Protein AF-A0AAW9EHA2-F1 (afdb_monomer_lite)

pLDDT: mean 75.39, std 17.51, range [35.38, 93.88]

Structure (mmCIF, N/CA/C/O backbone):
data_AF-A0AAW9EHA2-F1
#
_entry.id   AF-A0AAW9EHA2-F1
#
loop_
_atom_site.group_PDB
_atom_site.id
_atom_site.type_symbol
_atom_site.label_atom_id
_atom_site.label_alt_id
_atom_site.label_comp_id
_atom_site.label_asym_id
_atom_site.label_entity_id
_atom_site.label_seq_id
_atom_site.pdbx_PDB_ins_code
_atom_site.Cartn_x
_atom_site.Cartn_y
_atom_site.Cartn_z
_atom_site.occupancy
_atom_site.B_iso_or_equiv
_atom_site.auth_seq_id
_atom_site.auth_comp_id
_atom_site.auth_asym_id
_atom_site.auth_atom_id
_atom_site.pdbx_PDB_model_num
ATOM 1 N N . THR A 1 1 ? 4.800 3.351 10.869 1.00 48.38 1 THR A N 1
ATOM 2 C CA . THR A 1 1 ? 4.939 3.648 9.429 1.00 48.38 1 THR A CA 1
ATOM 3 C C . THR A 1 1 ? 5.290 2.376 8.693 1.00 48.38 1 THR A C 1
ATOM 5 O O . THR A 1 1 ? 6.281 1.755 9.058 1.00 48.38 1 THR A O 1
ATOM 8 N N . LEU A 1 2 ? 4.471 1.958 7.724 1.00 46.19 2 LEU A N 1
ATOM 9 C CA . LEU A 1 2 ? 4.736 0.785 6.885 1.00 46.19 2 LEU A CA 1
ATOM 10 C C . LEU A 1 2 ? 5.510 1.228 5.633 1.00 46.19 2 LEU A C 1
ATOM 12 O O . LEU A 1 2 ? 5.031 2.083 4.901 1.00 46.19 2 LEU A O 1
ATOM 16 N N . LEU A 1 3 ? 6.696 0.657 5.397 1.00 56.06 3 LEU A N 1
ATOM 17 C CA . LEU A 1 3 ? 7.606 1.028 4.294 1.00 56.06 3 LEU A CA 1
ATOM 18 C C . LEU A 1 3 ? 7.503 0.077 3.087 1.00 56.06 3 LEU A C 1
ATOM 20 O O . LEU A 1 3 ? 8.379 0.059 2.227 1.00 56.06 3 LEU A O 1
ATOM 24 N N . SER A 1 4 ? 6.459 -0.751 3.017 1.00 52.72 4 SER A N 1
ATOM 25 C CA . SER A 1 4 ? 6.326 -1.787 1.983 1.00 52.72 4 SER A CA 1
ATOM 26 C C . SER A 1 4 ? 6.241 -1.221 0.560 1.00 52.72 4 SER A C 1
ATOM 28 O O . SER A 1 4 ? 6.513 -1.934 -0.391 1.00 52.72 4 SER A O 1
ATOM 30 N N . ALA A 1 5 ? 5.948 0.070 0.389 1.00 52.00 5 ALA A N 1
ATOM 31 C CA . ALA A 1 5 ? 5.929 0.726 -0.917 1.00 52.00 5 ALA A CA 1
ATOM 32 C C . ALA A 1 5 ? 7.253 1.439 -1.288 1.00 52.00 5 ALA A C 1
ATOM 34 O O . ALA A 1 5 ? 7.237 2.347 -2.114 1.00 52.00 5 ALA A O 1
ATOM 35 N N . HIS A 1 6 ? 8.399 1.071 -0.696 1.00 54.50 6 HIS A N 1
ATOM 36 C CA . HIS A 1 6 ? 9.686 1.746 -0.967 1.00 54.50 6 HIS A CA 1
ATOM 37 C C . HIS A 1 6 ? 10.586 1.064 -2.004 1.00 54.50 6 HIS A C 1
ATOM 39 O O . HIS A 1 6 ? 11.491 1.708 -2.528 1.00 54.50 6 HIS A O 1
ATOM 45 N N . ALA A 1 7 ? 10.359 -0.212 -2.316 1.00 59.97 7 ALA A N 1
ATOM 46 C CA . ALA A 1 7 ? 11.072 -0.931 -3.369 1.00 59.97 7 ALA A CA 1
ATOM 47 C C . ALA A 1 7 ? 10.272 -2.167 -3.794 1.00 59.97 7 ALA A C 1
ATOM 49 O O . ALA A 1 7 ? 9.600 -2.787 -2.971 1.00 59.97 7 ALA A O 1
ATOM 50 N N . THR A 1 8 ? 10.372 -2.550 -5.067 1.00 67.44 8 THR A N 1
ATOM 51 C CA . THR A 1 8 ? 9.856 -3.848 -5.522 1.00 67.44 8 THR A CA 1
ATOM 52 C C . THR A 1 8 ? 10.799 -4.952 -5.016 1.00 67.44 8 THR A C 1
ATOM 54 O O . THR A 1 8 ? 12.006 -4.845 -5.256 1.00 67.44 8 THR A O 1
ATOM 57 N N . PRO A 1 9 ? 10.306 -5.993 -4.317 1.00 76.06 9 PRO A N 1
ATOM 58 C CA . PRO A 1 9 ? 11.145 -7.100 -3.866 1.00 76.06 9 PRO A CA 1
ATOM 59 C C . PRO A 1 9 ? 11.832 -7.808 -5.043 1.00 76.06 9 PRO A C 1
ATOM 61 O O . PRO A 1 9 ? 11.276 -7.814 -6.146 1.00 76.06 9 PRO A O 1
ATOM 64 N N . PRO A 1 10 ? 12.990 -8.462 -4.837 1.00 77.44 10 PRO A N 1
ATOM 65 C CA . PRO A 1 10 ? 13.670 -9.210 -5.894 1.00 77.44 10 PRO A CA 1
ATOM 66 C C . PRO A 1 10 ? 12.777 -10.274 -6.544 1.00 77.44 10 PRO A C 1
ATOM 68 O O . PRO A 1 10 ? 12.892 -10.512 -7.744 1.00 77.44 10 PRO A O 1
ATOM 71 N N . GLU A 1 11 ? 11.852 -10.875 -5.785 1.00 80.81 11 GLU A N 1
ATOM 72 C CA . GLU A 1 11 ? 10.920 -11.884 -6.307 1.00 80.81 11 GLU A CA 1
ATOM 73 C C . GLU A 1 11 ? 9.907 -11.308 -7.312 1.00 80.81 11 GLU A C 1
ATOM 75 O O . GLU A 1 11 ? 9.342 -12.053 -8.107 1.00 80.81 11 GLU A O 1
ATOM 80 N N . TYR A 1 12 ? 9.706 -9.987 -7.304 1.00 81.81 12 TYR A N 1
ATOM 81 C CA . TYR A 1 12 ? 8.829 -9.248 -8.215 1.00 81.81 12 TYR A CA 1
ATOM 82 C C . TYR A 1 12 ? 9.622 -8.402 -9.223 1.00 81.81 12 TYR A C 1
ATOM 84 O O . TYR A 1 12 ? 9.087 -7.467 -9.823 1.00 81.81 12 TYR A O 1
ATOM 92 N N . GLN A 1 13 ? 10.910 -8.692 -9.433 1.00 77.88 13 GLN A N 1
ATOM 93 C CA . GLN A 1 13 ? 11.719 -7.96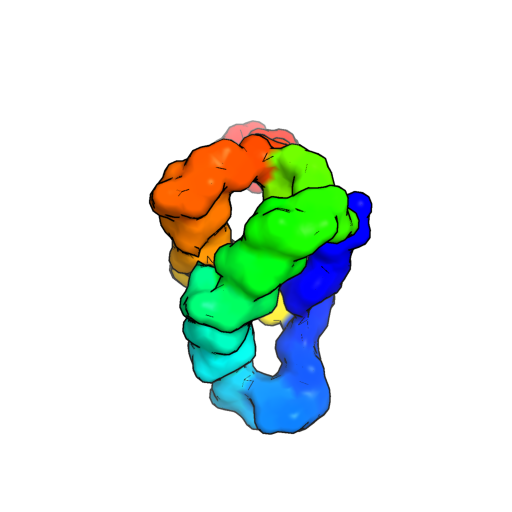6 -10.409 1.00 77.88 13 GLN A CA 1
ATOM 94 C C . GLN A 1 13 ? 11.118 -8.109 -11.820 1.00 77.88 13 GLN A C 1
ATOM 96 O O . GLN A 1 13 ? 11.041 -9.201 -12.375 1.00 77.88 13 GLN A O 1
ATOM 101 N N . GLY A 1 14 ? 10.688 -6.988 -12.406 1.00 81.56 14 GLY A N 1
ATOM 102 C CA . GLY A 1 14 ? 9.977 -6.965 -13.692 1.00 81.56 14 GLY A CA 1
ATOM 103 C C . GLY A 1 14 ? 8.450 -7.098 -13.589 1.00 81.56 14 GLY A C 1
ATOM 104 O O . GLY A 1 14 ? 7.776 -6.911 -14.598 1.00 81.56 14 GLY A O 1
ATOM 105 N N . ASP A 1 15 ? 7.901 -7.330 -12.392 1.00 85.94 15 ASP A N 1
ATOM 106 C CA . ASP A 1 15 ? 6.459 -7.378 -12.114 1.00 85.94 15 ASP A CA 1
ATOM 107 C C . ASP A 1 15 ? 6.067 -6.525 -10.891 1.00 85.94 15 ASP A C 1
ATOM 109 O O . ASP A 1 15 ? 5.510 -6.982 -9.891 1.00 85.94 15 ASP A O 1
ATOM 113 N N . ALA A 1 16 ? 6.329 -5.222 -10.986 1.00 83.44 16 ALA A N 1
ATOM 114 C CA . ALA A 1 16 ? 5.891 -4.261 -9.974 1.00 83.44 16 ALA A CA 1
ATOM 115 C C . ALA A 1 16 ? 4.353 -4.217 -9.824 1.00 83.44 16 ALA A C 1
ATOM 117 O O . ALA A 1 16 ? 3.844 -3.872 -8.760 1.00 83.44 16 ALA A O 1
ATOM 118 N N . ASN A 1 17 ? 3.598 -4.587 -10.866 1.00 86.94 17 ASN A N 1
ATOM 119 C CA . ASN A 1 17 ? 2.136 -4.629 -10.808 1.00 86.94 17 ASN A CA 1
ATOM 120 C C . ASN A 1 17 ? 1.633 -5.787 -9.943 1.00 86.94 17 ASN A C 1
ATOM 122 O O . ASN A 1 17 ? 0.741 -5.569 -9.124 1.00 86.94 17 ASN A O 1
ATOM 126 N N . GLY A 1 18 ? 2.214 -6.981 -10.081 1.00 89.56 18 GLY A N 1
ATOM 127 C CA . GLY A 1 18 ? 1.914 -8.120 -9.214 1.00 89.56 18 GLY A CA 1
ATOM 128 C C . GLY A 1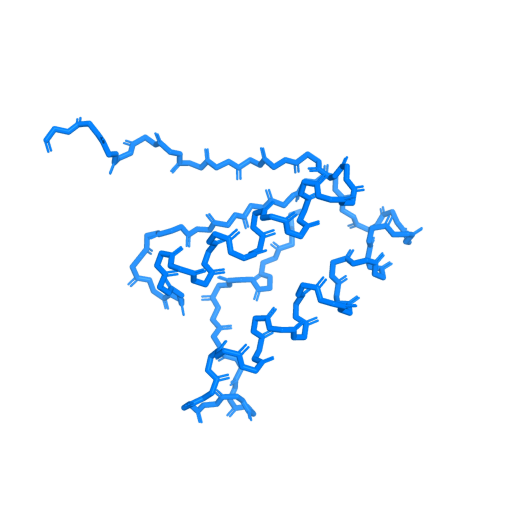 18 ? 2.193 -7.804 -7.748 1.00 89.56 18 GLY A C 1
ATOM 129 O O . GLY A 1 18 ? 1.367 -8.102 -6.883 1.00 89.56 18 GLY A O 1
ATOM 130 N N . TYR A 1 19 ? 3.289 -7.093 -7.471 1.00 87.56 19 TYR A N 1
ATOM 131 C CA . TYR A 1 19 ? 3.586 -6.648 -6.112 1.00 87.56 19 TYR A CA 1
ATOM 132 C C . TYR A 1 19 ? 2.535 -5.669 -5.571 1.00 87.56 19 TYR A C 1
ATOM 134 O O . TYR A 1 19 ? 2.069 -5.818 -4.443 1.00 87.56 19 TYR A O 1
ATOM 142 N N . ILE A 1 20 ? 2.100 -4.698 -6.377 1.00 88.25 20 ILE A N 1
ATOM 143 C CA . ILE A 1 20 ? 1.061 -3.740 -5.974 1.00 88.25 20 ILE A CA 1
ATOM 144 C C . ILE A 1 20 ? -0.278 -4.436 -5.721 1.00 88.25 20 ILE A C 1
ATOM 146 O O . ILE A 1 20 ? -0.966 -4.085 -4.762 1.00 88.25 20 ILE A O 1
ATOM 150 N N . THR A 1 21 ? -0.631 -5.449 -6.515 1.00 91.75 21 THR A N 1
ATOM 151 C CA . THR A 1 21 ? -1.808 -6.288 -6.254 1.00 91.75 21 THR A CA 1
ATOM 152 C C . THR A 1 21 ? -1.696 -6.983 -4.896 1.00 91.75 21 THR A C 1
ATOM 154 O O . THR A 1 21 ? -2.610 -6.856 -4.084 1.00 91.75 21 THR A O 1
ATOM 157 N N . LEU A 1 22 ? -0.560 -7.623 -4.591 1.00 90.31 22 LEU A N 1
ATOM 158 C CA . LEU A 1 22 ? -0.320 -8.241 -3.279 1.00 90.31 22 LEU A CA 1
ATOM 159 C C . LEU A 1 22 ? -0.450 -7.222 -2.133 1.00 90.31 22 LEU A C 1
ATOM 161 O O . LEU A 1 22 ? -1.070 -7.508 -1.104 1.00 90.31 22 LEU A O 1
ATOM 165 N N . VA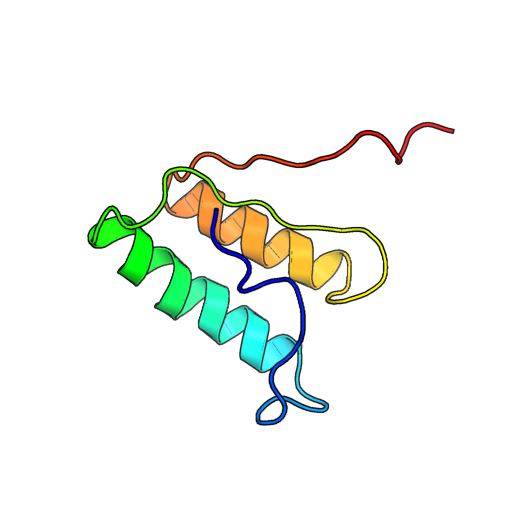L A 1 23 ? 0.118 -6.026 -2.307 1.00 89.00 23 VAL A N 1
ATOM 166 C CA . VAL A 1 23 ? 0.044 -4.952 -1.309 1.00 89.00 23 VAL A CA 1
ATOM 167 C C . VAL A 1 23 ? -1.407 -4.544 -1.050 1.00 89.00 23 VAL A C 1
ATOM 169 O O . VAL A 1 23 ? -1.820 -4.471 0.108 1.00 89.00 23 VAL A O 1
ATOM 172 N N . CYS A 1 24 ? -2.180 -4.305 -2.109 1.00 91.38 24 CYS A N 1
ATOM 173 C CA . CYS A 1 24 ? -3.555 -3.816 -2.014 1.00 91.38 24 CYS A CA 1
ATOM 174 C C . CYS A 1 24 ? -4.529 -4.873 -1.484 1.00 91.38 24 CYS A C 1
ATOM 176 O O . CYS A 1 24 ? -5.401 -4.551 -0.681 1.00 91.38 24 CYS A O 1
ATOM 178 N N . GLU A 1 25 ? -4.399 -6.119 -1.941 1.00 93.88 25 GLU A N 1
ATOM 179 C CA . GLU A 1 25 ? -5.395 -7.166 -1.689 1.00 93.88 25 GLU A CA 1
ATOM 180 C C . GLU A 1 25 ? -5.075 -8.022 -0.463 1.00 93.88 25 GLU A C 1
ATOM 182 O O . GLU A 1 25 ? -5.976 -8.631 0.105 1.00 93.88 25 GLU A O 1
ATOM 187 N N . THR A 1 26 ? -3.808 -8.088 -0.045 1.00 91.88 26 THR A N 1
ATOM 188 C CA . THR A 1 26 ? -3.383 -8.944 1.074 1.00 91.88 26 THR A CA 1
ATOM 189 C C . THR A 1 26 ? -2.756 -8.131 2.197 1.00 91.88 26 THR A C 1
ATOM 191 O O . THR A 1 26 ? -3.271 -8.121 3.310 1.00 91.88 26 THR A O 1
ATOM 194 N N . ILE A 1 27 ? -1.667 -7.408 1.922 1.00 89.50 27 ILE A N 1
ATOM 195 C CA . ILE A 1 27 ? -0.853 -6.801 2.988 1.00 89.50 27 ILE A CA 1
ATOM 196 C C . ILE A 1 27 ? -1.626 -5.701 3.724 1.00 89.50 27 ILE A C 1
ATOM 198 O O . ILE A 1 27 ? -1.692 -5.724 4.953 1.00 89.50 27 ILE A O 1
ATOM 202 N N . LEU A 1 28 ? -2.221 -4.750 2.994 1.00 88.31 28 LEU A N 1
ATOM 203 C CA . LEU A 1 28 ? -2.963 -3.643 3.601 1.00 88.31 28 LEU A CA 1
ATOM 204 C C . LEU A 1 28 ? -4.145 -4.127 4.462 1.00 88.31 28 LEU A C 1
ATOM 206 O O . LEU A 1 28 ? -4.194 -3.732 5.629 1.00 88.31 28 LEU A O 1
ATOM 210 N N . PRO A 1 29 ? -5.057 -4.990 3.965 1.00 90.81 29 PRO A N 1
ATOM 211 C CA . PRO A 1 29 ? -6.142 -5.525 4.783 1.00 90.81 29 PRO A CA 1
ATOM 212 C C . PRO A 1 29 ? -5.656 -6.268 6.029 1.00 90.81 29 PRO A C 1
ATOM 214 O O . PRO A 1 29 ? -6.155 -5.997 7.120 1.00 90.81 29 PRO A O 1
ATOM 217 N N . THR A 1 30 ? -4.679 -7.172 5.888 1.00 92.25 30 THR A N 1
ATOM 218 C CA . THR A 1 30 ? -4.201 -8.002 7.004 1.00 92.25 30 THR A CA 1
ATOM 219 C C . THR A 1 30 ? -3.577 -7.150 8.101 1.00 92.25 30 THR A C 1
ATOM 221 O O . THR A 1 30 ? -3.996 -7.224 9.254 1.00 92.25 30 THR A O 1
ATOM 224 N N . LEU A 1 31 ? -2.625 -6.283 7.751 1.00 89.19 31 LEU A N 1
ATOM 225 C CA . LEU A 1 31 ? -1.929 -5.469 8.747 1.00 89.19 31 LEU A CA 1
ATOM 226 C C . LEU A 1 31 ? -2.857 -4.431 9.400 1.00 89.19 31 LEU A C 1
ATOM 228 O O . LEU A 1 31 ? -2.637 -4.053 10.552 1.00 89.19 31 LEU A O 1
ATOM 232 N N . TRP A 1 32 ? -3.892 -3.972 8.684 1.00 91.75 32 TRP A N 1
ATOM 233 C CA . TRP A 1 32 ? -4.878 -3.035 9.224 1.00 91.75 32 TRP A CA 1
ATOM 234 C C . TRP A 1 32 ? -5.800 -3.722 10.228 1.00 91.75 32 TRP A C 1
ATOM 236 O O . TRP A 1 32 ? -6.033 -3.191 11.312 1.00 91.75 32 TRP A O 1
ATOM 246 N N . GLN A 1 33 ? -6.269 -4.931 9.907 1.00 91.12 33 GLN A N 1
ATOM 247 C CA . GLN A 1 33 ? -7.061 -5.750 10.828 1.00 91.12 33 GLN A CA 1
ATOM 248 C C . GLN A 1 33 ? -6.288 -6.103 12.103 1.00 91.12 33 GLN A C 1
ATOM 250 O O . GLN A 1 33 ? -6.880 -6.159 13.179 1.00 91.12 33 GLN A O 1
ATOM 255 N N . GLU A 1 34 ? -4.975 -6.298 11.998 1.00 93.06 34 GLU A N 1
ATOM 256 C CA . GLU A 1 34 ? -4.100 -6.547 13.147 1.00 93.06 34 GLU A CA 1
ATOM 257 C C . GLU A 1 34 ? -3.710 -5.266 13.913 1.00 93.06 34 GLU A C 1
ATOM 259 O O . GLU A 1 34 ? -3.053 -5.349 1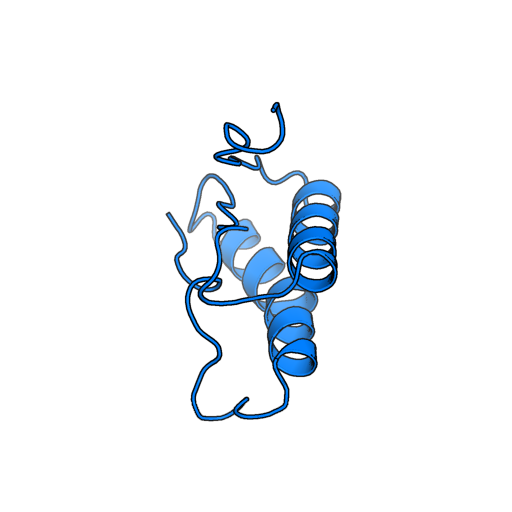4.951 1.00 93.06 34 GLU A O 1
ATOM 264 N N . GLY A 1 35 ? -4.111 -4.078 13.441 1.00 89.81 35 GLY A N 1
ATOM 265 C CA . GLY A 1 35 ? -3.805 -2.799 14.090 1.00 89.81 35 GLY A CA 1
ATOM 266 C C . GLY A 1 35 ? -2.311 -2.459 14.103 1.00 89.81 35 GLY A C 1
ATOM 267 O O . GLY A 1 35 ? -1.847 -1.731 14.980 1.00 89.81 35 GLY A O 1
ATOM 268 N N . LEU A 1 36 ? -1.540 -2.994 13.151 1.00 87.62 36 LEU A N 1
ATOM 269 C CA . LEU A 1 36 ? -0.075 -2.889 13.131 1.00 87.62 36 LEU A CA 1
ATOM 270 C C . LEU A 1 36 ? 0.440 -1.559 12.568 1.00 87.62 36 LEU A C 1
ATOM 272 O O . LEU A 1 36 ? 1.645 -1.292 12.589 1.00 87.62 36 LEU A O 1
ATOM 276 N N . PHE A 1 37 ? -0.451 -0.714 12.055 1.00 82.75 37 PHE A N 1
ATOM 277 C CA . PHE A 1 37 ? -0.115 0.620 11.581 1.00 82.75 37 PHE A CA 1
ATOM 278 C C . PHE A 1 37 ? -1.321 1.562 11.643 1.00 82.75 37 PHE A C 1
ATOM 280 O O . PHE A 1 37 ? -2.466 1.128 11.663 1.00 82.75 37 PHE A O 1
ATOM 287 N N . GLU A 1 38 ? -1.045 2.866 11.654 1.00 81.94 38 GLU A N 1
ATOM 288 C CA . GLU A 1 38 ? -2.058 3.914 11.862 1.00 81.94 38 GLU A CA 1
ATOM 289 C C . GLU A 1 38 ? -2.368 4.721 10.591 1.00 81.94 38 GLU A C 1
ATOM 291 O O . GLU A 1 38 ? -3.374 5.422 10.521 1.00 81.94 38 GLU A O 1
ATOM 296 N N . SER A 1 39 ? -1.487 4.664 9.589 1.00 81.00 39 SER A N 1
ATOM 297 C CA . SER A 1 39 ? -1.665 5.348 8.307 1.00 81.00 39 SER A CA 1
ATOM 298 C C . SER A 1 39 ? -0.820 4.725 7.200 1.00 81.00 39 SER A C 1
ATOM 300 O O . SER A 1 39 ? 0.299 4.273 7.466 1.00 81.00 39 SER A O 1
ATOM 302 N N . VAL A 1 40 ? -1.308 4.780 5.962 1.00 80.75 40 VAL A N 1
ATOM 303 C CA . VAL A 1 40 ? -0.504 4.480 4.767 1.00 80.75 40 VAL A CA 1
ATOM 304 C C . VAL A 1 40 ? 0.250 5.739 4.343 1.00 80.75 40 VAL A C 1
ATOM 306 O O . VAL A 1 40 ? -0.343 6.814 4.292 1.00 80.75 40 VAL A O 1
ATOM 309 N N . ASP A 1 41 ? 1.541 5.599 4.045 1.00 75.50 41 ASP A N 1
ATOM 310 C CA . ASP A 1 41 ? 2.353 6.617 3.374 1.00 75.50 41 ASP A CA 1
ATOM 311 C C . ASP A 1 41 ? 2.819 6.030 2.039 1.00 75.50 41 ASP A C 1
ATOM 313 O O . ASP A 1 41 ? 3.427 4.956 2.018 1.00 75.50 41 ASP A O 1
ATOM 317 N N . VAL A 1 42 ? 2.457 6.669 0.926 1.00 65.25 42 VAL A N 1
ATOM 318 C CA . VAL A 1 42 ? 2.844 6.211 -0.414 1.00 65.25 42 VAL A CA 1
ATOM 319 C C . VAL A 1 42 ? 3.717 7.285 -1.038 1.00 65.25 42 VAL A C 1
ATOM 321 O O . VAL A 1 42 ? 3.235 8.335 -1.464 1.00 65.25 42 VAL A O 1
ATOM 324 N N . PHE A 1 43 ? 5.018 7.019 -1.091 1.00 59.50 43 PHE A N 1
ATOM 325 C CA . PHE A 1 43 ? 5.978 7.924 -1.705 1.00 59.50 43 PHE A CA 1
ATOM 326 C C . PHE A 1 43 ? 5.828 7.876 -3.225 1.00 59.50 43 PHE A C 1
ATOM 328 O O . PHE A 1 43 ? 6.203 6.902 -3.875 1.00 59.50 43 PHE A O 1
ATOM 335 N N . CYS A 1 44 ? 5.283 8.950 -3.796 1.00 49.34 44 CYS A N 1
ATOM 336 C CA . CYS A 1 44 ? 5.166 9.113 -5.245 1.00 49.34 44 CYS A CA 1
A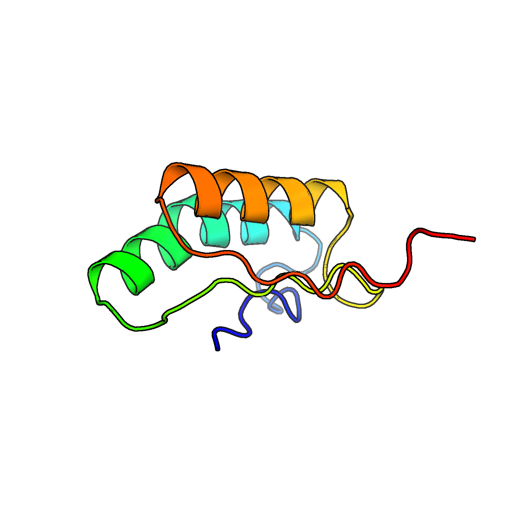TOM 337 C C . CYS A 1 44 ? 6.464 9.641 -5.896 1.00 49.34 44 CYS A C 1
ATOM 339 O O . CYS A 1 44 ? 6.528 9.779 -7.117 1.00 49.34 44 CYS A O 1
ATOM 341 N N . GLU A 1 45 ? 7.512 9.935 -5.118 1.00 42.53 45 GLU A N 1
ATOM 342 C CA . GLU A 1 45 ? 8.760 10.492 -5.643 1.00 42.53 45 GLU A CA 1
ATOM 343 C C . GLU A 1 45 ? 9.781 9.394 -5.996 1.00 42.53 45 GLU A C 1
ATOM 345 O O . GLU A 1 45 ? 10.567 8.916 -5.186 1.00 42.53 45 GLU A O 1
ATOM 350 N N . ASN A 1 46 ? 9.747 9.013 -7.274 1.00 42.59 46 ASN A N 1
ATOM 351 C CA . ASN A 1 46 ? 10.892 8.667 -8.125 1.00 42.59 46 ASN A CA 1
ATOM 352 C C . ASN A 1 46 ? 11.808 7.464 -7.815 1.00 42.59 46 ASN A C 1
ATOM 354 O O . ASN A 1 46 ? 12.836 7.339 -8.482 1.00 42.59 46 ASN A O 1
ATOM 358 N N . VAL A 1 47 ? 11.469 6.532 -6.913 1.00 48.88 47 VAL A N 1
ATOM 359 C CA . VAL A 1 47 ? 12.342 5.343 -6.720 1.00 48.88 47 VAL A CA 1
ATOM 360 C C . VAL A 1 47 ? 11.655 3.978 -6.590 1.00 48.88 47 VAL A C 1
ATOM 362 O O . VAL A 1 47 ? 12.350 2.965 -6.601 1.00 48.88 47 VAL A O 1
ATOM 365 N N . GLY A 1 48 ? 10.321 3.904 -6.533 1.00 62.19 48 GLY A N 1
ATOM 366 C CA . GLY A 1 48 ? 9.617 2.635 -6.271 1.00 62.19 48 GLY A CA 1
ATOM 367 C C . GLY A 1 48 ? 8.532 2.259 -7.280 1.00 62.19 48 GLY A C 1
ATOM 368 O O . GLY A 1 48 ? 8.583 1.172 -7.853 1.00 62.19 48 GLY A O 1
ATOM 369 N N . PHE A 1 49 ? 7.552 3.144 -7.492 1.00 71.75 49 PHE A N 1
ATOM 370 C CA . PHE A 1 49 ? 6.318 2.840 -8.224 1.00 71.75 49 PHE A CA 1
ATOM 371 C C . PHE A 1 49 ? 5.860 4.007 -9.108 1.00 71.75 49 PHE A C 1
ATOM 373 O O . PHE A 1 49 ? 6.137 5.172 -8.831 1.00 71.75 49 PHE A O 1
ATOM 380 N N . SER A 1 50 ? 5.156 3.681 -10.190 1.00 81.56 50 SER A N 1
ATOM 381 C CA . SER A 1 50 ? 4.526 4.651 -11.096 1.00 81.56 50 SER A CA 1
ATOM 382 C C . SER A 1 50 ? 3.322 5.355 -10.446 1.00 81.56 50 SER A C 1
ATOM 384 O O . SER A 1 50 ? 2.704 4.792 -9.540 1.00 81.56 50 SER A O 1
ATOM 386 N N . PRO A 1 51 ? 2.903 6.536 -10.944 1.00 82.12 51 PRO A N 1
ATOM 387 C CA . PRO A 1 51 ? 1.709 7.224 -10.447 1.00 82.12 51 PRO A CA 1
ATOM 388 C C . PRO A 1 51 ? 0.447 6.346 -10.438 1.00 82.12 51 PRO A C 1
ATOM 390 O O . PRO A 1 51 ? -0.325 6.38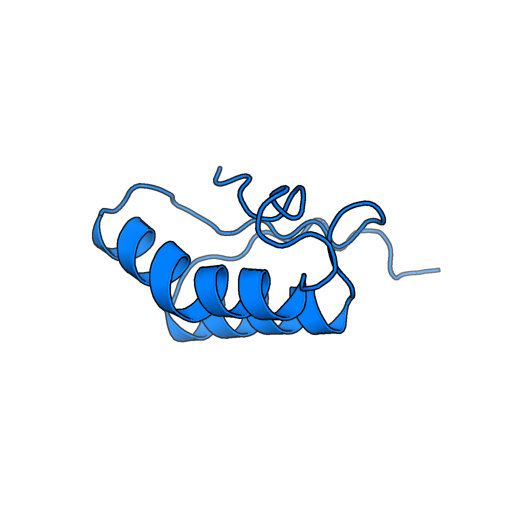6 -9.484 1.00 82.12 51 PRO A O 1
ATOM 393 N N . GLN A 1 52 ? 0.260 5.496 -11.453 1.00 84.19 52 GLN A N 1
ATOM 394 C CA . GLN A 1 52 ? -0.882 4.580 -11.540 1.00 84.19 52 GLN A CA 1
ATOM 395 C C . GLN A 1 52 ? -0.843 3.499 -10.453 1.00 84.19 52 GLN A C 1
ATOM 397 O O . GLN A 1 52 ? -1.875 3.106 -9.917 1.00 84.19 52 GLN A O 1
ATOM 402 N N . GLN A 1 53 ? 0.347 2.999 -10.123 1.00 85.56 53 GLN A N 1
ATOM 403 C CA . GLN A 1 53 ? 0.531 2.020 -9.052 1.00 85.56 53 GLN A CA 1
ATOM 404 C C . GLN A 1 53 ? 0.283 2.654 -7.684 1.00 85.56 53 GLN A C 1
ATOM 406 O O . GLN A 1 53 ? -0.429 2.081 -6.862 1.00 85.56 53 GLN A O 1
ATOM 411 N N . THR A 1 54 ? 0.797 3.865 -7.482 1.00 83.75 54 THR A N 1
ATOM 412 C CA . THR A 1 54 ? 0.526 4.682 -6.299 1.00 83.75 54 THR A CA 1
ATOM 413 C C . THR A 1 54 ? -0.976 4.903 -6.118 1.00 83.75 54 THR A C 1
ATOM 415 O O . THR A 1 54 ? -1.505 4.627 -5.042 1.00 83.75 54 THR A O 1
ATOM 418 N N . GLU A 1 55 ? -1.695 5.297 -7.174 1.00 85.69 55 GLU A N 1
ATOM 419 C CA . GLU A 1 55 ? -3.150 5.505 -7.132 1.00 85.69 55 GLU A CA 1
ATOM 420 C C . GLU A 1 55 ? -3.911 4.256 -6.658 1.00 85.69 55 GLU A C 1
ATOM 422 O O . GLU A 1 55 ? -4.816 4.367 -5.830 1.00 85.69 55 GLU A O 1
ATOM 427 N N . ARG A 1 56 ? -3.513 3.055 -7.100 1.00 88.56 56 ARG A N 1
ATOM 428 C CA . ARG A 1 56 ? -4.142 1.794 -6.659 1.00 88.56 56 ARG A CA 1
ATOM 429 C C . ARG A 1 56 ? -3.988 1.564 -5.157 1.00 88.56 56 ARG A C 1
ATOM 431 O O . ARG A 1 56 ? -4.954 1.182 -4.500 1.00 88.56 56 ARG A O 1
ATOM 438 N N . VAL A 1 57 ? -2.807 1.841 -4.604 1.00 87.06 57 VAL A N 1
ATOM 439 C CA . VAL A 1 57 ? -2.553 1.723 -3.157 1.00 87.06 57 VAL A CA 1
ATOM 440 C C . VAL A 1 57 ? -3.401 2.734 -2.379 1.00 87.06 57 VAL A C 1
ATOM 442 O O . VAL A 1 57 ? -4.013 2.377 -1.372 1.00 87.06 57 VAL A O 1
ATOM 445 N N . PHE A 1 58 ? -3.516 3.971 -2.875 1.00 86.38 58 PHE A N 1
ATOM 446 C CA . PHE A 1 58 ? -4.399 4.991 -2.295 1.00 86.38 58 PHE A CA 1
ATOM 447 C C . PHE A 1 58 ? -5.876 4.578 -2.324 1.00 86.38 58 PHE A C 1
ATOM 449 O O . PHE A 1 58 ? -6.595 4.791 -1.347 1.00 86.38 58 PHE A O 1
ATOM 456 N N . GLN A 1 59 ? -6.350 4.001 -3.429 1.00 89.56 59 GLN A N 1
ATOM 457 C CA . GLN A 1 59 ? -7.729 3.519 -3.552 1.00 89.56 59 GLN A CA 1
ATOM 458 C C . GLN A 1 59 ? -8.009 2.364 -2.584 1.00 89.56 59 GLN A C 1
ATOM 460 O O . GLN A 1 59 ? -9.039 2.376 -1.910 1.00 89.56 59 GLN A O 1
ATOM 465 N N . ALA A 1 60 ? -7.082 1.411 -2.456 1.00 91.00 60 ALA A N 1
ATOM 466 C CA . ALA A 1 60 ? -7.201 0.307 -1.505 1.00 91.00 60 ALA A CA 1
ATOM 467 C C . ALA A 1 60 ? -7.241 0.808 -0.052 1.00 91.00 60 ALA A C 1
ATOM 469 O O . ALA A 1 60 ? -8.114 0.409 0.719 1.00 91.00 60 ALA A O 1
ATOM 470 N N . ALA A 1 61 ? -6.353 1.739 0.309 1.00 88.69 61 ALA A N 1
ATOM 471 C CA . ALA A 1 61 ? -6.339 2.345 1.637 1.00 88.69 61 ALA A CA 1
ATOM 472 C C . ALA A 1 61 ? -7.655 3.081 1.954 1.00 88.69 61 ALA A C 1
ATOM 474 O O . ALA A 1 61 ? -8.223 2.887 3.029 1.00 88.69 61 ALA A O 1
ATOM 475 N N . GLN A 1 62 ? -8.186 3.856 1.001 1.00 88.44 62 GLN A N 1
ATOM 476 C CA . GLN A 1 62 ? -9.477 4.538 1.149 1.00 88.44 62 GLN A CA 1
ATOM 477 C C . GLN A 1 62 ? -10.646 3.559 1.304 1.00 88.44 62 GLN A C 1
ATOM 479 O O . GLN A 1 62 ? -11.498 3.767 2.167 1.00 88.44 62 GLN A O 1
ATOM 484 N N . ALA A 1 63 ? -10.678 2.477 0.520 1.00 91.56 63 ALA A N 1
ATOM 485 C CA . ALA A 1 63 ? -11.720 1.452 0.616 1.00 91.56 63 ALA A CA 1
ATOM 486 C C . ALA A 1 63 ? -11.733 0.749 1.986 1.00 91.56 63 ALA A C 1
ATOM 488 O O . ALA A 1 63 ? -12.790 0.343 2.465 1.00 91.56 63 ALA A O 1
ATOM 489 N N . LEU A 1 64 ? -10.569 0.641 2.628 1.00 89.44 64 LEU A N 1
ATOM 490 C CA . LEU A 1 64 ? -10.395 0.057 3.959 1.00 89.44 64 LEU A CA 1
ATOM 491 C C . LEU A 1 64 ? -10.590 1.074 5.103 1.00 89.44 64 LEU A C 1
ATOM 493 O O . LEU A 1 64 ? -10.512 0.699 6.274 1.00 89.44 64 LEU A O 1
ATOM 497 N N . GLY A 1 65 ? -10.845 2.351 4.787 1.00 90.00 65 GLY A N 1
ATOM 498 C CA . GLY A 1 65 ? -10.988 3.427 5.775 1.00 90.00 65 GLY A CA 1
ATOM 499 C C . GLY A 1 65 ? -9.679 3.796 6.476 1.00 90.00 65 GLY A C 1
ATOM 500 O O . GLY A 1 65 ? -9.700 4.343 7.579 1.00 90.00 65 GLY A O 1
ATOM 501 N N . ILE A 1 66 ? -8.542 3.478 5.860 1.00 88.56 66 ILE A N 1
ATOM 502 C CA . ILE A 1 66 ? -7.224 3.691 6.443 1.00 88.56 66 ILE A CA 1
ATOM 503 C C . ILE A 1 66 ? -6.807 5.146 6.208 1.00 88.56 66 ILE A C 1
ATOM 505 O O . ILE A 1 66 ? -6.861 5.613 5.066 1.00 88.56 66 ILE A O 1
ATOM 509 N N . PRO A 1 67 ? -6.346 5.876 7.240 1.00 85.69 67 PRO A N 1
ATOM 510 C CA . PRO A 1 67 ? -5.825 7.223 7.056 1.00 85.69 67 PRO A CA 1
ATOM 511 C C . PRO A 1 67 ? -4.644 7.212 6.085 1.00 85.69 67 PRO A C 1
ATOM 513 O O . PRO A 1 67 ? -3.690 6.453 6.269 1.00 85.69 67 PRO A O 1
ATOM 516 N N . VAL A 1 68 ? -4.676 8.071 5.068 1.00 81.19 68 VAL A N 1
ATOM 517 C CA . VAL A 1 68 ? -3.561 8.196 4.127 1.00 81.19 68 VAL A CA 1
ATOM 518 C C . VAL A 1 68 ? -2.823 9.501 4.369 1.00 81.19 68 VAL A C 1
ATOM 520 O O . VAL A 1 68 ? -3.432 10.569 4.437 1.00 81.19 68 VAL A O 1
ATOM 523 N N . LYS A 1 69 ? -1.503 9.410 4.517 1.00 70.69 69 LYS A N 1
ATOM 524 C CA . LYS A 1 69 ? -0.592 10.551 4.576 1.00 70.69 69 LYS A CA 1
ATOM 525 C C . LYS A 1 69 ? 0.154 10.583 3.252 1.00 70.69 69 LYS A C 1
ATOM 527 O O . LYS A 1 69 ? 0.790 9.607 2.887 1.00 70.69 69 LYS A O 1
ATOM 532 N N . GLY A 1 70 ? 0.034 11.674 2.511 1.00 60.56 70 GLY A N 1
ATOM 533 C CA . GLY A 1 70 ? 0.845 11.907 1.324 1.00 60.56 70 GLY A CA 1
ATOM 534 C C . GLY A 1 70 ? 1.687 13.150 1.548 1.00 60.56 70 GLY A C 1
ATOM 535 O O . GLY A 1 70 ? 1.138 14.195 1.894 1.00 60.56 70 GLY A O 1
ATOM 536 N N . HIS A 1 71 ? 2.996 13.065 1.320 1.00 52.53 71 HIS A N 1
ATOM 537 C CA . HIS A 1 71 ? 3.801 14.252 1.035 1.00 52.53 71 HIS A CA 1
ATOM 538 C C . HIS A 1 71 ? 3.444 14.732 -0.381 1.00 52.53 71 HIS A C 1
ATOM 540 O O . HIS A 1 71 ? 4.143 14.454 -1.348 1.00 52.53 71 HIS A O 1
ATOM 546 N N . VAL A 1 72 ? 2.294 15.396 -0.523 1.00 46.00 72 VAL A N 1
ATOM 547 C CA . VAL A 1 72 ? 1.827 15.990 -1.789 1.00 46.00 72 VAL A CA 1
ATOM 548 C C . VAL A 1 72 ? 2.249 17.466 -1.858 1.00 46.00 72 VAL A C 1
ATOM 550 O O . VAL A 1 72 ? 1.448 18.335 -2.180 1.00 46.00 72 VAL A O 1
ATOM 553 N N . GLU A 1 73 ? 3.506 17.777 -1.525 1.00 40.34 73 GLU A N 1
ATOM 554 C CA . GLU A 1 73 ? 4.078 19.135 -1.643 1.00 40.34 73 GLU A CA 1
ATOM 555 C C . GLU A 1 73 ? 5.011 19.293 -2.859 1.00 40.34 73 GLU A C 1
ATOM 557 O O . GLU A 1 73 ? 5.906 20.129 -2.857 1.00 40.34 73 GLU A O 1
ATOM 562 N N . GLN A 1 74 ? 4.798 18.539 -3.947 1.00 44.56 74 GLN A N 1
ATOM 563 C CA . GLN A 1 74 ? 5.518 18.802 -5.203 1.00 44.56 74 GLN A CA 1
ATOM 564 C C . GLN A 1 74 ? 4.718 18.452 -6.471 1.00 44.56 74 GLN A C 1
ATOM 566 O O . GLN A 1 74 ? 5.210 17.767 -7.363 1.00 44.56 74 GLN A O 1
ATOM 571 N N . LEU A 1 75 ? 3.478 18.941 -6.575 1.00 40.06 75 LEU A N 1
ATOM 572 C CA . LEU A 1 75 ? 2.772 19.077 -7.863 1.00 40.06 75 LEU A CA 1
ATOM 573 C C . LEU A 1 75 ? 2.110 20.459 -8.016 1.00 40.06 75 LEU A C 1
ATOM 575 O O . LEU A 1 75 ? 1.040 20.589 -8.602 1.00 40.06 75 LEU A O 1
ATOM 579 N N . SER A 1 76 ? 2.778 21.499 -7.508 1.00 35.38 76 SER A N 1
ATOM 580 C CA . SER A 1 76 ? 2.472 22.898 -7.824 1.00 35.38 76 SER A CA 1
ATOM 581 C C . SER A 1 76 ? 3.762 23.665 -8.117 1.00 35.38 76 SER A C 1
ATOM 583 O O . SER A 1 76 ? 4.300 24.325 -7.229 1.00 35.38 76 SER A O 1
ATOM 585 N N . SER A 1 77 ? 4.265 23.554 -9.350 1.00 35.88 77 SER A N 1
ATOM 586 C CA . SER A 1 77 ? 4.803 24.643 -10.196 1.00 35.88 77 SER A CA 1
ATOM 587 C C . SER A 1 77 ? 5.263 24.091 -11.541 1.00 35.88 77 SER A C 1
ATOM 589 O O . SER A 1 77 ? 5.953 23.050 -11.537 1.00 35.88 77 SER A O 1
#

Radius of gyration: 12.26 Å; chains: 1; bounding box: 25×36×28 Å

Secondary structure (DSSP, 8-state):
---TTSS--GGGTT-HHHHHHHIIIIIHHHHHHTT--S-EE---SSSS--HHHHHHHHHHHHHTT--EE----SS--

Foldseek 3Di:
DDCLQQADDPVCVVPLVVSLCCCLVPVLVVCVVVVVDQEDEHACPDGGDHPVSSVSNVVSCVVVVGHYDYPPVPPDD

Organism: Klebsiella aerogenes (NCBI:txid548)

InterPro domains:
  IPR005920 Imidazolonepropionase [PTHR42752] (1-76)
  IPR032466 Metal-dependent hydrolase [SSF51556] (2-76)

Sequence (77 aa):
TLLSAHATPPEYQGDANGYITLVCETILPTLWQEGLFESVDVFCENVGFSPQQTERVFQAAQALGIPVKGHVEQLSS